Protein 3GVF (pdb70)

Secondary structure (DSSP, 8-state):
-GGGS-S-SBTTTBEEEEEEE-TT--SEEEEEETTTTEEEEEEE-TT----SSEEEE-TT---TTSSPPEEEE--SSPPPTT-EEEEEEEEEEEEEETTEEEEEEEEEE-TTT-GGGTT--SGGGS-HHHHHHHHHHHHHTTTTSTT--EEEEEEE-HHHHHHHHHHHHHHHT-

Solvent-accessible surface area: 8552 Å² total; per-residue (Å²): 95,22,60,113,24,80,7,17,143,76,63,31,84,20,0,11,0,0,0,13,3,26,14,102,32,125,33,21,18,74,65,24,44,137,94,113,19,116,54,60,78,65,46,148,9,41,42,37,47,106,3,18,6,1,8,0,20,0,4,57,3,66,21,82,36,51,77,48,3,19,0,0,0,18,28,71,160,78,45,144,44,27,38,74,11,79,1,48,6,0,0,7,0,85,4,37,11,76,62,31,120,11,16,12,0,0,0,0,2,56,58,85,87,8,85,146,9,25,130,34,126,31,12,121,66,3,63,69,140,22,34,94,91,0,83,100,4,2,68,78,11,17,69,132,31,108,68,59,134,24,45,25,124,24,81,62,25,54,124,24,0,44,133,41,0,72,57,0,25,59,68,79,157,126

Organism: Burkholderia pseudomallei (strain 1710b) (NCBI:txid320372)

Radius of gyration: 14.89 Å; Cα contacts (8 Å, |Δi|>4): 418; chains: 1; bounding box: 40×33×39 Å

CATH classification: 3.90.80.10

InterPro domains:
  IPR008162 Inorganic pyrophosphatase [MF_00209] (14-174)
  IPR008162 Inorganic pyrophosphatase [PF00719] (18-173)
  IPR008162 Inorganic pyrophosphatase [PTHR10286] (3-171)
  IPR008162 Inorganic pyrophosphatase [cd00412] (14-166)
  IPR036649 Inorganic pyrophosphatase superfamily [G3DSA:3.90.80.10] (1-175)
  IPR036649 Inorganic pyrophosphatase superfamily [SSF50324] (3-175)

Sequence (174 aa):
SFSNVPAGKDLPQDFNVIIEIPAQSEPVKYEADKALGLLVVDRFIGTGMRYPVNYGFIPQTLSGDGDPVDVLVITPFPLLAGSVVRARALGMLKMTDESGVDAKLVAVPHDKVCPMTANLKSIDDVPAYLKDQIKHFFEQYKALEKGKWVKVEGWDGIDAAHKEITDGVANFKK

B-factor: mean 19.53, std 9.0, range [5.12, 78.72]

Foldseek 3Di:
DLQPDAQAPDPDFKGKWQWAFWAPPFQWGWAQDPVVRDIDGPGRQPVRDTQRFTKTFRHLFAFPLGDGAIEGEHDPGIDDHGDMFTKGFQWWWWKAKLSGTHIYTYIYGDCVVHVPCVPRRHPVPPDPVSVVVNVVCQQPRCVPPPPMGMDTDGIGIRVVSRVRRVNGNVVSVD

Nearest PDB structures (foldseek):
  3ej2-assembly1_A  TM=9.991E-01  e=5.620E-35  Burkholderia pseudomallei 1710b
  3eiz-assembly1_A  TM=9.969E-01  e=4.175E-34  Burkholderia pseudomallei 1710b
  2au6-assembly1_A  TM=9.812E-01  e=1.191E-27  Escherichia coli
  1mjw-assembly1_A  TM=9.856E-01  e=3.651E-27  Escherichia coli
  6ki8-assembly1_A  TM=9.748E-01  e=1.595E-26  Acinetobacter baumannii

Structure (mmCIF, N/CA/C/O backbone):
data_3GVF
#
_entry.id   3GVF
#
_cell.length_a   100.212
_cell.length_b   100.212
_cell.length_c   110.667
_cell.angle_alpha   90.00
_cell.angle_beta   90.00
_cell.angle_gamma   120.00
#
_symmetry.space_group_name_H-M   'P 63 2 2'
#
loop_
_entity.id
_entity.type
_entity.pdbx_description
1 polymer 'Inorganic pyrophosphatase'
2 non-polymer 'PHOSPHATE ION'
3 non-polymer 'POTASSIUM ION'
4 non-polymer 'SODIUM ION'
5 non-polymer 'TRIETHYLENE GLYCOL'
6 non-polymer DI(HYDROXYETHYL)ETHER
7 water water
#
loop_
_atom_site.group_PDB
_atom_site.id
_atom_site.type_symbol
_atom_site.label_atom_id
_atom_site.label_alt_id
_atom_site.label_comp_id
_atom_site.label_asym_id
_atom_site.label_entity_id
_atom_site.label_seq_id
_atom_site.pdbx_PDB_ins_code
_atom_site.Cartn_x
_atom_site.Cartn_y
_atom_site.Cartn_z
_atom_site.occupancy
_atom_site.B_iso_or_equiv
_atom_site.auth_seq_id
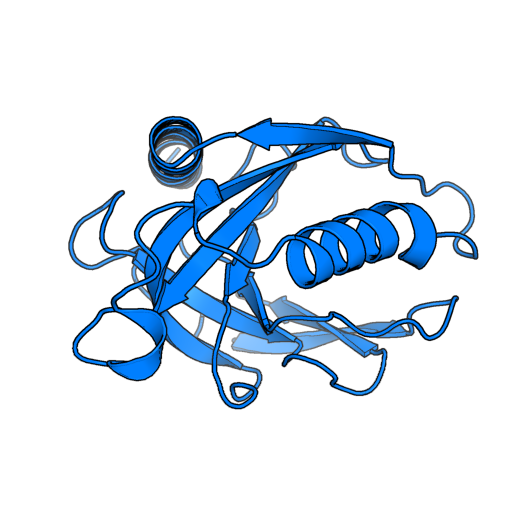_atom_site.auth_comp_id
_atom_site.auth_asym_id
_atom_site.auth_atom_id
_atom_site.pdbx_PDB_model_num
ATOM 1 N N . SER A 1 23 ? -48.408 -25.307 -1.497 1.00 26.85 2 SER A N 1
ATOM 2 C CA . SER A 1 23 ? -48.839 -24.693 -0.205 1.00 26.58 2 SER A CA 1
ATOM 3 C C . SER A 1 23 ? -48.188 -23.324 0.002 1.00 26.02 2 SER A C 1
ATOM 4 O O . SER A 1 23 ? -48.772 -22.297 -0.353 1.00 26.51 2 SER A O 1
ATOM 7 N N . PHE A 1 24 ? -46.974 -23.319 0.552 1.00 25.18 3 PHE A N 1
ATOM 8 C CA . PHE A 1 24 ? -46.294 -22.082 0.946 1.00 24.48 3 PHE A CA 1
ATOM 9 C C . PHE A 1 24 ? -45.867 -21.233 -0.251 1.00 23.96 3 PHE A C 1
ATOM 10 O O . PHE A 1 24 ? -45.837 -20.006 -0.158 1.00 24.27 3 PHE A O 1
ATOM 18 N N . SER A 1 25 ? -45.549 -21.882 -1.371 1.00 23.89 4 SER A N 1
ATOM 19 C CA . SER A 1 25 ? -45.010 -21.178 -2.543 1.00 23.13 4 SER A CA 1
ATOM 20 C C . SER A 1 25 ? -45.991 -20.187 -3.182 1.00 22.54 4 SER A C 1
ATOM 21 O O . SER A 1 25 ? -45.563 -19.212 -3.808 1.00 23.08 4 SER A O 1
ATOM 24 N N . ASN A 1 26 ? -47.292 -20.432 -3.032 1.00 21.09 5 ASN A N 1
ATOM 25 C CA . ASN A 1 26 ? -48.307 -19.581 -3.665 1.00 19.95 5 ASN A CA 1
ATOM 26 C C . ASN A 1 26 ? -49.006 -18.599 -2.721 1.00 18.34 5 ASN A C 1
ATOM 27 O O . ASN A 1 26 ? -49.945 -17.919 -3.127 1.00 17.92 5 ASN A O 1
ATOM 32 N N . VAL A 1 27 ? -48.561 -18.516 -1.469 1.00 16.32 6 VAL A N 1
ATOM 33 C CA . VAL A 1 27 ? -49.127 -17.532 -0.556 1.00 15.11 6 VAL A CA 1
ATOM 34 C C . VAL A 1 27 ? -48.615 -16.153 -0.966 1.00 14.52 6 VAL A C 1
ATOM 35 O O . VAL A 1 27 ? -47.406 -15.959 -1.067 1.00 13.51 6 VAL A O 1
ATOM 39 N N . PRO A 1 28 ? -49.526 -15.197 -1.229 1.00 14.14 7 PRO A N 1
ATOM 40 C CA . PRO A 1 28 ? -49.057 -13.853 -1.571 1.00 14.10 7 PRO A CA 1
ATOM 41 C C . PRO A 1 28 ? -48.290 -13.210 -0.428 1.00 13.66 7 PRO A C 1
ATOM 42 O O . PRO A 1 28 ? -48.584 -13.482 0.741 1.00 13.38 7 PRO A O 1
ATOM 46 N N . ALA A 1 29 ? -47.326 -12.356 -0.762 1.00 13.74 8 ALA A N 1
ATOM 47 C CA . ALA A 1 29 ? -46.609 -11.577 0.256 1.00 13.77 8 ALA A CA 1
ATOM 48 C C . ALA A 1 29 ? -47.562 -10.693 1.061 1.00 13.88 8 ALA A C 1
ATOM 49 O O . ALA A 1 29 ? -47.329 -10.450 2.247 1.00 14.24 8 ALA A O 1
ATOM 51 N N . GLY A 1 30 ? -48.623 -10.203 0.422 1.00 14.57 9 GLY A N 1
ATOM 52 C CA . GLY A 1 30 ? -49.592 -9.372 1.131 1.00 14.53 9 GLY A CA 1
ATOM 53 C C . GLY A 1 30 ? -50.730 -8.849 0.289 1.00 14.73 9 GLY A C 1
ATOM 54 O O . GLY A 1 30 ? -50.642 -8.802 -0.946 1.00 15.20 9 GLY A O 1
ATOM 55 N N . LYS A 1 31 ? -51.788 -8.422 0.972 1.00 14.91 10 LYS A N 1
ATOM 56 C CA . LYS A 1 31 ? -52.948 -7.805 0.331 1.00 15.33 10 LYS A CA 1
ATOM 57 C C . LYS A 1 31 ? -52.695 -6.353 -0.085 1.00 14.97 10 LYS A C 1
ATOM 58 O O . LYS A 1 31 ? -53.265 -5.883 -1.071 1.00 14.94 10 LYS A O 1
ATOM 64 N N . ASP A 1 32 ? -51.857 -5.646 0.670 1.00 14.55 11 ASP A N 1
ATOM 65 C CA . ASP A 1 32 ? -51.506 -4.265 0.352 1.00 14.68 11 ASP A CA 1
ATOM 66 C C . ASP A 1 32 ? -50.123 -3.940 0.928 1.00 14.21 11 ASP A C 1
ATOM 67 O O . ASP A 1 32 ? -49.994 -3.405 2.030 1.00 14.25 11 ASP A O 1
ATOM 72 N N . LEU A 1 33 ? -49.089 -4.266 0.158 1.00 14.09 12 LEU A N 1
ATOM 73 C CA . LEU A 1 33 ? -47.702 -4.157 0.606 1.00 14.07 12 LEU A CA 1
ATOM 74 C C . LEU A 1 33 ? -47.220 -2.706 0.597 1.00 14.34 12 LEU A C 1
ATOM 75 O O . LEU A 1 33 ? -47.683 -1.909 -0.218 1.00 13.63 12 LEU A O 1
ATOM 80 N N . PRO A 1 34 ? -46.276 -2.349 1.487 1.00 14.58 13 PRO A N 1
ATOM 81 C CA . PRO A 1 34 ? -45.664 -3.183 2.501 1.00 15.02 13 PRO A CA 1
ATOM 82 C C . PRO A 1 34 ? -46.420 -3.195 3.831 1.00 15.26 13 PRO A C 1
ATOM 83 O O . PRO A 1 34 ? -46.032 -3.929 4.732 1.00 16.36 13 PRO A O 1
ATOM 87 N N . GLN A 1 35 ? -47.483 -2.405 3.972 1.00 15.51 14 GLN A N 1
ATOM 88 C CA . GLN A 1 35 ? -48.089 -2.243 5.295 1.00 15.68 14 GLN A CA 1
ATOM 89 C C . GLN A 1 35 ? -49.052 -3.354 5.722 1.00 15.39 14 GLN A C 1
ATOM 90 O O . GLN A 1 35 ? -49.250 -3.561 6.918 1.00 15.14 14 GLN A O 1
ATOM 96 N N . ASP A 1 36 ? -49.634 -4.056 4.753 1.00 14.70 15 ASP A N 1
ATOM 97 C CA . ASP A 1 36 ? -50.611 -5.142 4.997 1.00 14.56 15 ASP A CA 1
ATOM 98 C C . ASP A 1 36 ? -50.019 -6.398 4.349 1.00 14.54 15 ASP A C 1
ATOM 99 O O . ASP A 1 36 ? -50.065 -6.559 3.126 1.00 14.92 15 ASP A O 1
ATOM 104 N N . PHE A 1 37 ? -49.407 -7.250 5.16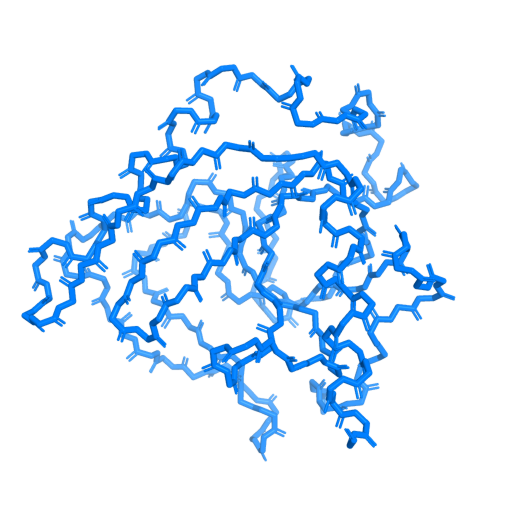4 1.00 14.01 16 PHE A N 1
ATOM 105 C CA . PHE A 1 37 ? -48.654 -8.388 4.654 1.00 13.89 16 PHE A CA 1
ATOM 106 C C . PHE A 1 37 ? -49.054 -9.680 5.344 1.00 13.59 16 PHE A C 1
ATOM 107 O O . PHE A 1 37 ? -49.729 -9.665 6.379 1.00 13.66 16 PHE A O 1
ATOM 115 N N . ASN A 1 38 ? -48.645 -10.799 4.755 1.00 12.50 17 ASN A N 1
ATOM 116 C CA . ASN A 1 38 ? -48.926 -12.120 5.315 1.00 12.75 17 ASN A CA 1
ATOM 117 C C . ASN A 1 38 ? -47.671 -12.709 5.935 1.00 12.41 17 ASN A C 1
ATOM 118 O O . ASN A 1 38 ? -46.570 -12.527 5.411 1.00 12.66 17 ASN A O 1
ATOM 123 N N . VAL A 1 39 ? -47.848 -13.431 7.036 1.00 12.48 18 VAL A N 1
ATOM 124 C CA . VAL A 1 39 ? -46.754 -14.153 7.672 1.00 12.47 18 VAL A CA 1
ATOM 125 C C . VAL A 1 39 ? -47.124 -15.626 7.816 1.00 12.95 18 VAL A C 1
ATOM 126 O O . VAL A 1 39 ? -48.199 -15.969 8.331 1.00 13.26 18 VAL A O 1
ATOM 130 N N . ILE A 1 40 ? -46.245 -16.496 7.332 1.00 12.57 19 ILE A N 1
ATOM 131 C CA . ILE A 1 40 ? -46.377 -17.925 7.555 1.00 12.81 19 ILE A CA 1
ATOM 132 C C . ILE A 1 40 ? -45.602 -18.245 8.831 1.00 12.99 19 ILE A C 1
ATOM 133 O O . ILE A 1 40 ? -44.412 -17.952 8.935 1.00 13.13 19 ILE A O 1
ATOM 138 N N . ILE A 1 41 ? -46.298 -18.806 9.810 1.00 12.76 20 ILE A N 1
ATOM 139 C CA . ILE A 1 41 ? -45.714 -19.105 11.114 1.00 12.77 20 ILE A CA 1
ATOM 140 C C . ILE A 1 41 ? -44.920 -20.410 11.044 1.00 12.95 20 ILE A C 1
ATOM 141 O O . ILE A 1 41 ? -45.419 -21.427 10.554 1.00 13.56 20 ILE A O 1
ATOM 146 N N . GLU A 1 42 ? -43.675 -20.366 11.507 1.00 13.00 21 GLU A N 1
ATOM 147 C CA . GLU A 1 42 ? -42.825 -21.558 11.581 1.00 13.50 21 GLU A CA 1
ATOM 148 C C . GLU A 1 42 ? -42.687 -22.097 13.007 1.00 13.66 21 GLU A C 1
ATOM 149 O O . GLU A 1 42 ? -42.633 -23.314 13.216 1.00 13.46 21 GLU A O 1
ATOM 155 N N . ILE A 1 43 ? -42.598 -21.182 13.971 1.00 13.86 22 ILE A N 1
ATOM 156 C CA . ILE A 1 43 ? -42.325 -21.514 15.369 1.00 14.15 22 ILE A CA 1
ATOM 157 C C . ILE A 1 43 ? -43.283 -20.743 16.276 1.00 14.52 22 ILE A C 1
ATOM 158 O O . ILE A 1 43 ? -43.160 -19.523 16.393 1.00 15.08 22 ILE A O 1
ATOM 163 N N . PRO A 1 44 ? -44.242 -21.441 16.912 1.00 13.96 23 PRO A N 1
ATOM 164 C CA . PRO A 1 44 ? -45.152 -20.759 17.851 1.00 14.30 23 PRO A CA 1
ATOM 165 C C . PRO A 1 44 ? -44.430 -20.215 19.084 1.00 14.18 23 PRO A C 1
ATOM 166 O O . PRO A 1 44 ? -43.442 -20.809 19.546 1.00 13.92 23 PRO A O 1
ATOM 170 N N . ALA A 1 45 ? -44.929 -19.099 19.615 1.00 13.67 24 ALA A N 1
ATOM 171 C CA . ALA A 1 45 ? -44.453 -18.569 20.888 1.00 12.73 24 ALA A CA 1
ATOM 172 C C . ALA A 1 45 ? -44.423 -19.654 21.949 1.00 12.55 24 ALA A C 1
ATOM 173 O O . ALA A 1 45 ? -45.383 -20.408 22.090 1.00 12.23 24 ALA A O 1
ATOM 175 N N . GLN A 1 46 ? -43.312 -19.720 22.677 1.00 12.55 25 GLN A N 1
ATOM 176 C CA . GLN A 1 46 ? -43.145 -20.611 23.831 1.00 13.02 25 GLN A CA 1
ATOM 177 C C . GLN A 1 46 ? -43.193 -22.104 23.487 1.00 13.20 25 GLN A C 1
ATOM 178 O O . GLN A 1 46 ? -43.329 -22.945 24.385 1.00 13.23 25 GLN A O 1
ATOM 184 N N . SER A 1 47 ? -43.068 -22.445 22.203 1.00 13.48 26 SER A N 1
ATOM 185 C CA . SER A 1 47 ? -43.067 -23.833 21.801 1.00 13.99 26 SER A CA 1
ATOM 186 C C . SER A 1 47 ? -41.779 -24.485 22.293 1.00 14.40 26 SER A C 1
ATOM 187 O O . SER A 1 47 ? -40.809 -23.803 22.619 1.00 14.72 26 SER A O 1
ATOM 190 N N . GLU A 1 48 ? -41.777 -25.806 22.348 1.00 15.40 27 GLU A N 1
ATOM 191 C CA . GLU A 1 48 ? -40.569 -26.543 22.737 1.00 16.07 27 GLU A CA 1
ATOM 192 C C . GLU A 1 48 ? -39.435 -26.160 21.754 1.00 15.87 27 GLU A C 1
ATOM 193 O O . GLU A 1 48 ? -39.709 -25.773 20.617 1.00 16.44 27 GLU A O 1
ATOM 199 N N . PRO A 1 49 ? -38.176 -26.171 22.222 1.00 14.92 28 PRO A N 1
ATOM 200 C CA . PRO A 1 49 ? -37.077 -25.484 21.517 1.00 14.56 28 PRO A CA 1
ATOM 201 C C . PRO A 1 49 ? -36.564 -26.230 20.287 1.00 14.24 28 PRO A C 1
ATOM 202 O O . PRO A 1 49 ? -35.431 -26.709 20.259 1.00 14.38 28 PRO A O 1
ATOM 206 N N . VAL A 1 50 ? -37.429 -26.304 19.286 1.00 14.19 29 VAL A N 1
ATOM 207 C CA . VAL A 1 50 ? -37.145 -26.976 18.023 1.00 14.21 29 VAL A CA 1
ATOM 208 C C . VAL A 1 50 ? -37.421 -25.968 16.918 1.00 14.23 29 VAL A C 1
ATOM 209 O O . VAL A 1 50 ? -38.518 -25.392 16.838 1.00 14.48 29 VAL A O 1
ATOM 213 N N . LYS A 1 51 ? -36.417 -25.733 16.081 1.00 14.31 30 LYS A N 1
ATOM 214 C CA . LYS A 1 51 ? -36.496 -24.748 15.020 1.00 15.34 30 LYS A CA 1
ATOM 215 C C . LYS A 1 51 ? -37.017 -25.446 13.759 1.00 15.13 30 LYS A C 1
ATOM 216 O O . LYS A 1 51 ? -36.375 -26.369 13.261 1.00 16.60 30 LYS A O 1
ATOM 222 N N . TYR A 1 52 ? -38.197 -25.053 13.288 1.00 15.08 31 TYR A N 1
ATOM 223 C CA . TYR A 1 52 ? -38.750 -25.547 12.021 1.00 15.16 31 TYR A CA 1
ATOM 224 C C . TYR A 1 52 ? -38.572 -24.470 10.961 1.00 15.81 31 TYR A C 1
ATOM 225 O O . TYR A 1 52 ? -38.582 -23.270 11.269 1.00 14.99 31 TYR A O 1
ATOM 234 N N . GLU A 1 53 ? -38.431 -24.909 9.715 1.00 16.62 32 GLU A N 1
ATOM 235 C CA . GLU A 1 53 ? -38.370 -24.013 8.569 1.00 18.07 32 GLU A CA 1
ATOM 236 C C . GLU A 1 53 ? -39.301 -24.525 7.483 1.00 18.69 32 GLU A C 1
ATOM 237 O O . GLU A 1 53 ? -39.339 -25.721 7.207 1.00 19.36 32 GLU A O 1
ATOM 243 N N . ALA A 1 54 ? -40.067 -23.625 6.874 1.00 19.54 33 ALA A N 1
ATOM 244 C CA . ALA A 1 54 ? -40.945 -24.006 5.778 1.00 20.65 33 ALA A CA 1
ATOM 245 C C . ALA A 1 54 ? -40.091 -24.281 4.543 1.00 21.75 33 ALA A C 1
ATOM 246 O O . ALA A 1 54 ? -39.185 -23.507 4.212 1.00 22.65 33 ALA A O 1
ATOM 248 N N . ASP A 1 55 ? -40.359 -25.396 3.879 1.00 21.89 34 ASP A N 1
ATOM 249 C CA . ASP A 1 55 ? -39.690 -25.708 2.627 1.00 22.53 34 ASP A CA 1
ATOM 250 C C . ASP A 1 55 ? -40.706 -25.525 1.510 1.00 22.39 34 ASP A C 1
ATOM 251 O O . ASP A 1 55 ? -41.671 -26.276 1.411 1.00 21.99 34 ASP A O 1
ATOM 256 N N . LYS A 1 56 ? -40.498 -24.508 0.680 1.00 23.09 35 LYS A N 1
ATOM 257 C CA . LYS A 1 56 ? -41.415 -24.239 -0.433 1.00 23.60 35 LYS A CA 1
ATOM 258 C C . LYS A 1 56 ? -41.348 -25.301 -1.541 1.00 23.58 35 LYS A C 1
ATOM 259 O O . LYS A 1 56 ? -42.318 -25.489 -2.279 1.00 23.83 35 LYS A O 1
ATOM 265 N N . ALA A 1 57 ? -40.214 -25.989 -1.665 1.00 23.59 36 ALA A N 1
ATOM 266 C CA . ALA A 1 57 ? -40.105 -27.092 -2.625 1.00 23.61 36 ALA A CA 1
ATOM 267 C C . ALA A 1 57 ? -40.927 -28.312 -2.186 1.00 23.57 36 ALA A C 1
ATOM 268 O O . ALA A 1 57 ? -41.426 -29.055 -3.026 1.00 23.60 36 ALA A O 1
ATOM 270 N N . LEU A 1 58 ? -41.070 -28.507 -0.876 1.00 23.35 37 LEU A N 1
ATOM 271 C CA . LEU A 1 58 ? -41.800 -29.659 -0.333 1.00 23.34 37 LEU A CA 1
ATOM 272 C C . LEU A 1 58 ? -43.236 -29.337 0.092 1.00 23.02 37 LEU A C 1
ATOM 273 O O . LEU A 1 58 ? -44.082 -30.232 0.146 1.00 23.11 37 LEU A O 1
ATOM 278 N N . GLY A 1 59 ? -43.506 -28.073 0.415 1.00 22.45 38 GLY A N 1
ATOM 279 C CA . GLY A 1 59 ? -44.810 -27.665 0.938 1.00 21.95 38 GLY A CA 1
ATOM 280 C C . GLY A 1 59 ? -45.033 -28.069 2.390 1.00 21.43 38 GLY A C 1
ATOM 281 O O . GLY A 1 59 ? -46.172 -28.096 2.866 1.00 22.36 38 GLY A O 1
ATOM 282 N N . LEU A 1 60 ? -43.946 -28.359 3.103 1.00 20.09 39 LEU A N 1
ATOM 283 C CA . LEU A 1 60 ? -44.021 -28.858 4.475 1.00 18.70 39 LEU A CA 1
ATOM 284 C C . LEU A 1 60 ? -43.018 -28.150 5.378 1.00 17.73 39 LEU A C 1
ATOM 285 O O . LEU A 1 60 ? -42.042 -27.570 4.909 1.00 16.30 39 LEU A O 1
ATOM 290 N N . LEU A 1 61 ? -43.268 -28.208 6.684 1.00 16.61 40 LEU A N 1
ATOM 291 C CA . LEU A 1 61 ? -42.279 -27.772 7.663 1.00 16.84 40 LEU A CA 1
ATOM 292 C C . LEU A 1 61 ? -41.201 -28.840 7.825 1.00 16.42 40 LEU A C 1
ATOM 293 O O . LEU A 1 61 ? -41.506 -30.035 7.886 1.00 16.32 40 LEU A O 1
ATOM 298 N N . VAL A 1 62 ? -39.947 -28.397 7.888 1.00 16.41 41 VAL A N 1
ATOM 299 C CA . VAL A 1 62 ? -38.802 -29.275 8.049 1.00 16.56 41 VAL A CA 1
ATOM 300 C C . VAL A 1 62 ? -38.124 -28.943 9.378 1.00 16.71 41 VAL A C 1
ATOM 301 O O . VAL A 1 62 ? -38.007 -27.776 9.758 1.00 16.60 41 VAL A O 1
ATOM 305 N N . VAL A 1 63 ? -37.692 -29.971 10.099 1.00 17.22 42 VAL A N 1
ATOM 306 C CA . VAL A 1 63 ? -36.957 -29.759 11.338 1.00 17.75 42 VAL A CA 1
ATOM 307 C C . VAL A 1 63 ? -35.572 -29.244 10.959 1.00 18.01 42 VAL A C 1
ATOM 308 O O . VAL A 1 63 ? -34.805 -29.953 10.321 1.00 19.17 42 VAL A O 1
ATOM 312 N N . ASP A 1 64 ? -35.265 -28.000 11.301 1.00 17.67 43 ASP A N 1
ATOM 313 C CA . ASP A 1 64 ? -33.966 -27.437 10.953 1.00 17.79 43 ASP A CA 1
ATOM 314 C C . ASP A 1 64 ? -32.936 -27.816 12.003 1.00 17.37 43 ASP A C 1
ATOM 315 O O . ASP A 1 64 ? -31.884 -28.353 11.676 1.00 16.71 43 ASP A O 1
ATOM 320 N N . ARG A 1 65 ? -33.234 -27.509 13.260 1.00 16.97 44 ARG A N 1
ATOM 321 C CA . ARG A 1 65 ? -32.385 -27.950 14.358 1.00 17.09 44 ARG A CA 1
ATOM 322 C C . ARG A 1 65 ? -33.055 -27.840 15.711 1.00 16.69 44 ARG A C 1
ATOM 323 O O . ARG A 1 65 ? -33.965 -27.028 15.917 1.00 17.50 44 ARG A O 1
ATOM 331 N N . PHE A 1 66 ? -32.565 -28.654 16.635 1.00 15.83 45 PHE A N 1
ATOM 332 C CA . PHE A 1 66 ? -32.889 -28.523 18.045 1.00 15.98 45 PHE A CA 1
ATOM 333 C C . PHE A 1 66 ? -31.996 -27.435 18.602 1.00 16.19 45 PHE A C 1
ATOM 334 O O . PHE A 1 66 ? -30.782 -27.498 18.461 1.00 16.63 45 PHE A O 1
ATOM 342 N N . ILE A 1 67 ? -32.603 -26.418 19.206 1.00 16.33 46 ILE A N 1
ATOM 343 C CA . ILE A 1 67 ? -31.843 -25.286 19.729 1.00 16.68 46 ILE A CA 1
ATOM 344 C C . ILE A 1 67 ? -30.912 -25.758 20.852 1.00 16.70 46 ILE A C 1
ATOM 345 O O . ILE A 1 67 ? -31.362 -26.315 21.857 1.00 16.52 46 ILE A O 1
ATOM 350 N N . GLY A 1 68 ? -29.607 -25.534 20.673 1.00 16.84 47 GLY A N 1
ATOM 351 C CA . GLY A 1 68 ? -28.602 -26.062 21.594 1.00 16.79 47 GLY A CA 1
ATOM 352 C C . GLY A 1 68 ? -28.758 -25.635 23.044 1.00 16.69 47 GLY A C 1
ATOM 353 O O . GLY A 1 68 ? -28.564 -26.437 23.965 1.00 17.57 47 GLY A O 1
ATOM 354 N N . THR A 1 69 ? -29.132 -24.373 23.238 1.00 15.58 48 THR A N 1
ATOM 355 C CA . THR A 1 69 ? -29.364 -23.808 24.564 1.00 15.16 48 THR A CA 1
ATOM 356 C C . THR A 1 69 ? -30.706 -24.212 25.189 1.00 15.45 48 THR A C 1
ATOM 357 O O . THR A 1 69 ? -30.924 -23.963 26.368 1.00 16.21 48 THR A O 1
ATOM 361 N N . GLY A 1 70 ? -31.610 -24.785 24.399 1.00 15.33 49 GLY A N 1
ATOM 362 C CA . GLY A 1 70 ? -32.960 -25.097 24.878 1.00 15.36 49 GLY A CA 1
ATOM 363 C C . GLY A 1 70 ? -33.854 -23.886 25.087 1.00 15.42 49 GLY A C 1
ATOM 364 O O . GLY A 1 70 ? -34.917 -24.015 25.670 1.00 16.11 49 GLY A O 1
ATOM 365 N N . MET A 1 71 ? -33.438 -22.715 24.600 1.00 15.06 50 MET A N 1
ATOM 366 C CA . MET A 1 71 ? -34.221 -21.488 24.760 1.00 15.23 50 MET A CA 1
ATOM 367 C C . MET A 1 71 ? -35.379 -21.462 23.771 1.00 15.26 50 MET A C 1
ATOM 368 O O . MET A 1 71 ? -35.247 -21.950 22.645 1.00 15.65 50 MET A O 1
ATOM 373 N N . ARG A 1 72 ? -36.500 -20.872 24.188 1.00 14.80 51 ARG A N 1
ATOM 374 C CA . ARG A 1 72 ? -37.715 -20.836 23.369 1.00 14.54 51 ARG A CA 1
ATOM 375 C C . ARG A 1 72 ? -37.948 -19.437 22.817 1.00 14.28 51 ARG A C 1
ATOM 376 O O . ARG A 1 72 ? -37.641 -18.437 23.473 1.00 14.08 51 ARG A O 1
ATOM 384 N N . TYR A 1 73 ? -38.515 -19.371 21.616 1.00 14.78 52 TYR A N 1
ATOM 385 C CA . TYR A 1 73 ? -38.913 -18.095 21.029 1.00 15.10 52 TYR A CA 1
ATOM 386 C C . TYR A 1 73 ? -39.972 -17.446 21.932 1.00 15.55 52 TYR A C 1
ATOM 387 O O . TYR A 1 73 ? -40.968 -18.091 22.285 1.00 15.12 52 TYR A O 1
ATOM 396 N N . PRO A 1 74 ? -39.751 -16.185 22.348 1.00 15.65 53 PRO A N 1
ATOM 397 C CA . PRO A 1 74 ? -40.725 -15.594 23.266 1.00 16.18 53 PRO A CA 1
ATOM 398 C C . PRO A 1 74 ? -41.999 -15.127 22.581 1.00 16.63 53 PRO A C 1
ATOM 399 O O . PRO A 1 74 ? -42.998 -14.877 23.258 1.00 18.40 53 PRO A O 1
ATOM 403 N N . VAL A 1 75 ? -41.954 -14.997 21.258 1.00 16.09 54 VAL A N 1
ATOM 404 C CA . VAL A 1 75 ? -43.128 -14.641 20.466 1.00 16.04 54 VAL A CA 1
ATOM 405 C C . VAL A 1 75 ? -43.142 -15.532 19.221 1.00 15.28 54 VAL A C 1
ATOM 406 O O . VAL A 1 75 ? -42.164 -16.230 18.958 1.00 15.40 54 VAL A O 1
ATOM 410 N N . ASN A 1 76 ? -44.240 -15.543 18.475 1.00 13.66 55 ASN A N 1
ATOM 411 C CA . ASN A 1 76 ? -44.322 -16.390 17.277 1.00 13.86 55 ASN A CA 1
ATOM 412 C C . ASN A 1 76 ? -43.314 -15.922 16.233 1.00 13.70 55 ASN A C 1
ATOM 413 O O . ASN A 1 76 ? -43.058 -14.725 16.107 1.00 14.00 55 ASN A O 1
ATOM 418 N N . TYR A 1 77 ? -42.767 -16.862 15.470 1.00 13.15 56 TYR A N 1
ATOM 419 C CA . TYR A 1 77 ? -41.755 -16.535 14.471 1.00 13.29 56 TYR A CA 1
ATOM 420 C C . TYR A 1 77 ? -42.075 -17.167 13.123 1.00 12.85 56 TYR A C 1
ATOM 421 O O . TYR A 1 77 ? -42.492 -18.327 13.058 1.00 12.78 56 TYR A O 1
ATOM 430 N N . GLY A 1 78 ? -41.884 -16.403 12.054 1.00 12.29 57 GLY A N 1
ATOM 431 C CA . GLY A 1 78 ? -42.127 -16.899 10.714 1.00 12.84 57 GLY A CA 1
ATOM 432 C C . GLY A 1 78 ? -41.523 -15.994 9.668 1.00 12.95 57 GLY A C 1
ATOM 433 O O . GLY A 1 78 ? -40.542 -15.307 9.928 1.00 13.11 57 GLY A O 1
ATOM 434 N N . PHE A 1 79 ? -42.133 -15.967 8.494 1.00 13.52 58 PHE A N 1
ATOM 435 C CA . PHE A 1 79 ? -41.597 -15.190 7.391 1.00 13.53 58 PHE A CA 1
ATOM 436 C C . PHE A 1 79 ? -42.688 -14.719 6.444 1.00 14.05 58 PHE A C 1
ATOM 437 O O . PHE A 1 79 ? -43.792 -15.265 6.419 1.00 13.78 58 PHE A O 1
ATOM 445 N N . ILE A 1 80 ? -42.341 -13.730 5.629 1.00 13.88 59 ILE A N 1
ATOM 446 C CA . ILE A 1 80 ? -43.228 -13.233 4.581 1.00 14.04 59 ILE A CA 1
ATOM 447 C C . ILE A 1 80 ? -42.894 -13.987 3.292 1.00 14.36 59 ILE A C 1
ATOM 448 O O . ILE A 1 80 ? -41.756 -13.906 2.794 1.00 14.96 59 ILE A O 1
ATOM 453 N N . PRO A 1 81 ? -43.864 -14.740 2.756 1.00 14.22 60 PRO A N 1
ATOM 454 C CA . PRO A 1 81 ? -43.613 -15.460 1.511 1.00 14.00 60 PRO A CA 1
ATOM 455 C C . PRO A 1 81 ? -43.414 -14.501 0.340 1.00 14.57 60 PRO A C 1
ATOM 456 O O . PRO A 1 81 ? -43.835 -13.349 0.407 1.00 14.04 60 PRO A O 1
ATOM 460 N N . GLN A 1 82 ? -42.775 -14.980 -0.720 1.00 14.87 61 GLN A N 1
ATOM 461 C CA . GLN A 1 82 ? -42.511 -14.156 -1.916 1.00 15.71 61 GLN A CA 1
ATOM 462 C C . GLN A 1 82 ? -41.620 -12.955 -1.590 1.00 15.82 61 GLN A C 1
ATOM 463 O O . GLN A 1 82 ? -41.762 -11.891 -2.205 1.00 15.87 61 GLN A O 1
ATOM 469 N N . THR A 1 83 ? -40.721 -13.125 -0.624 1.00 15.79 62 THR A N 1
ATOM 470 C CA . THR A 1 83 ? -39.700 -12.122 -0.335 1.00 16.41 62 THR A CA 1
ATOM 471 C C . THR A 1 83 ? -38.325 -12.781 -0.315 1.00 16.61 62 THR A C 1
ATOM 472 O O . THR A 1 83 ? -38.196 -13.994 -0.109 1.00 16.57 62 THR A O 1
ATOM 476 N N . LEU A 1 84 ? -37.306 -11.967 -0.560 1.00 17.26 63 LEU A N 1
ATOM 477 C CA . LEU A 1 84 ? -35.923 -12.399 -0.513 1.00 17.51 63 LEU A CA 1
ATOM 478 C C . LEU A 1 84 ? -35.107 -11.280 0.123 1.00 17.97 63 LEU A C 1
ATOM 479 O O . LEU A 1 84 ? -34.925 -10.220 -0.474 1.00 17.70 63 LEU A O 1
ATOM 484 N N . SER A 1 85 ? -34.617 -11.527 1.332 1.00 18.59 64 SER A N 1
ATOM 485 C CA . SER A 1 85 ? -33.821 -10.552 2.070 1.00 19.45 64 SER A CA 1
ATOM 486 C C . SER A 1 85 ? -32.353 -10.639 1.661 1.00 19.85 64 SER A C 1
ATOM 487 O O . SER A 1 85 ? -31.962 -11.498 0.867 1.00 19.97 64 SER A O 1
ATOM 490 N N . GLY A 1 86 ? -31.540 -9.748 2.223 1.00 20.48 65 GLY A N 1
ATOM 491 C CA . GLY A 1 86 ? -30.111 -9.691 1.921 1.00 20.63 65 GLY A CA 1
ATOM 492 C C . GLY A 1 86 ? -29.327 -10.940 2.294 1.00 20.85 65 GLY A C 1
ATOM 493 O O . GLY A 1 86 ? -28.254 -11.182 1.741 1.00 20.77 65 GLY A O 1
ATOM 494 N N . ASP A 1 87 ? -29.856 -11.729 3.228 1.00 21.03 66 ASP A N 1
ATOM 495 C CA . ASP A 1 87 ? -29.199 -12.964 3.671 1.00 21.32 66 ASP A CA 1
ATOM 496 C C . ASP A 1 87 ? -29.558 -14.207 2.839 1.00 21.20 66 ASP A C 1
ATOM 497 O O . ASP A 1 87 ? -29.110 -15.311 3.157 1.00 21.31 66 ASP A O 1
ATOM 502 N N . GLY A 1 88 ? -30.360 -14.033 1.788 1.00 20.91 67 GLY A N 1
ATOM 503 C CA . GLY A 1 88 ? -30.732 -15.141 0.905 1.00 20.74 67 GLY A CA 1
ATOM 504 C C . GLY A 1 88 ? -31.995 -15.893 1.300 1.00 20.69 67 GLY A C 1
ATOM 505 O O . GLY A 1 88 ? -32.414 -16.807 0.588 1.00 20.84 67 GLY A O 1
ATOM 506 N N . ASP A 1 89 ? -32.599 -15.512 2.426 1.00 20.29 68 ASP A N 1
ATOM 507 C CA . ASP A 1 89 ? -33.856 -16.103 2.896 1.00 20.13 68 ASP A CA 1
ATOM 508 C C . ASP A 1 89 ? -34.971 -15.054 2.846 1.00 19.26 68 ASP A C 1
ATOM 509 O O . ASP A 1 89 ? -34.694 -13.859 2.749 1.00 18.70 68 ASP A O 1
ATOM 514 N N . PRO A 1 90 ? -36.240 -15.496 2.926 1.00 18.53 69 PRO A N 1
ATOM 515 C CA . PRO A 1 90 ? -37.325 -14.534 3.049 1.00 17.92 69 PRO A CA 1
ATOM 516 C C . PRO A 1 90 ? -37.202 -13.659 4.291 1.00 16.98 69 PRO A C 1
ATOM 517 O O . PRO A 1 90 ? -36.504 -14.011 5.249 1.00 16.28 69 PRO A O 1
ATOM 521 N N . VAL A 1 91 ? -37.871 -12.515 4.255 1.00 15.92 70 VAL A N 1
ATOM 522 C CA . VAL A 1 91 ? -37.907 -11.595 5.385 1.00 15.55 70 VAL A CA 1
ATOM 523 C C . VAL A 1 91 ? -38.519 -12.288 6.615 1.00 15.82 70 VAL A C 1
ATOM 524 O O . VAL A 1 91 ? -39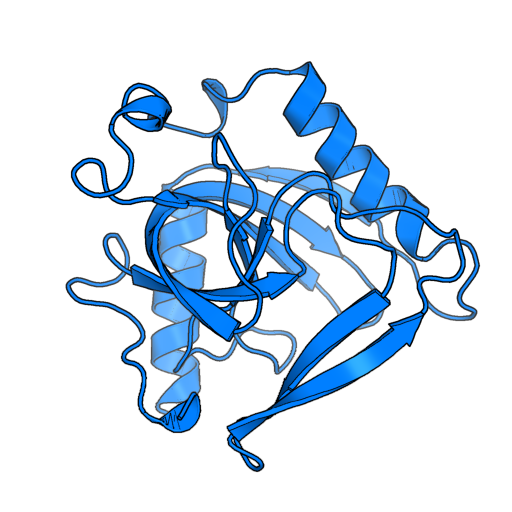.617 -12.845 6.536 1.00 15.22 70 VAL A O 1
ATOM 528 N N . ASP A 1 92 ? -37.791 -12.263 7.735 1.00 15.84 71 ASP A N 1
ATOM 529 C CA . ASP A 1 92 ? -38.230 -12.902 8.987 1.00 16.74 71 ASP A CA 1
ATOM 530 C C . ASP A 1 92 ? -39.069 -11.949 9.824 1.00 15.91 71 ASP A C 1
ATOM 531 O O . ASP A 1 92 ? -38.790 -10.745 9.887 1.00 15.85 71 ASP A O 1
ATOM 536 N N . VAL A 1 93 ? -40.050 -12.506 10.529 1.00 14.91 72 VAL A N 1
ATOM 537 C CA . VAL A 1 93 ? -40.983 -11.707 11.315 1.00 14.91 72 VAL A CA 1
ATOM 538 C C . VAL A 1 93 ? -41.320 -12.393 12.646 1.00 15.22 72 VAL A C 1
ATOM 539 O O . VAL A 1 93 ? -41.596 -13.587 12.686 1.00 15.90 72 VAL A O 1
ATOM 543 N N . LEU A 1 94 ? -41.274 -11.606 13.718 1.00 15.24 73 LEU A N 1
ATOM 544 C CA . LEU A 1 94 ? -41.806 -11.967 15.024 1.00 15.66 73 LEU A CA 1
ATOM 545 C C . LEU A 1 94 ? -43.225 -11.411 15.147 1.00 15.95 73 LEU A C 1
ATOM 546 O O . LEU A 1 94 ? -43.432 -10.218 14.960 1.00 16.94 73 LEU A O 1
ATOM 551 N N . VAL A 1 95 ? -44.205 -12.260 15.447 1.00 15.42 74 VAL A N 1
ATOM 552 C CA . VAL A 1 95 ? -45.594 -11.817 15.540 1.00 15.44 74 VAL A CA 1
ATOM 553 C C . VAL A 1 95 ? -46.083 -11.975 16.968 1.00 15.45 74 VAL A C 1
ATOM 554 O O . VAL A 1 95 ? -46.114 -13.092 17.498 1.00 15.62 74 VAL A O 1
ATOM 558 N N . ILE A 1 96 ? -46.437 -10.854 17.592 1.00 14.70 75 ILE A N 1
ATOM 559 C CA . ILE A 1 96 ? -46.929 -10.829 18.974 1.00 14.52 75 ILE A CA 1
ATOM 560 C C . ILE A 1 96 ? -48.435 -11.117 19.021 1.00 14.49 75 ILE A C 1
ATOM 561 O O . ILE A 1 96 ? -49.208 -10.456 18.334 1.00 14.37 75 ILE A O 1
ATOM 566 N N . THR A 1 97 ? -48.834 -12.119 19.807 1.00 14.28 76 THR A N 1
ATOM 567 C CA . THR A 1 97 ? -50.252 -12.493 19.964 1.00 14.74 76 THR A CA 1
ATOM 568 C C . THR A 1 97 ? -50.576 -12.911 21.403 1.00 15.00 76 THR A C 1
ATOM 569 O O . THR A 1 97 ? -49.683 -13.321 22.148 1.00 14.63 76 THR A O 1
ATOM 573 N N . PRO A 1 98 ? -51.860 -12.824 21.803 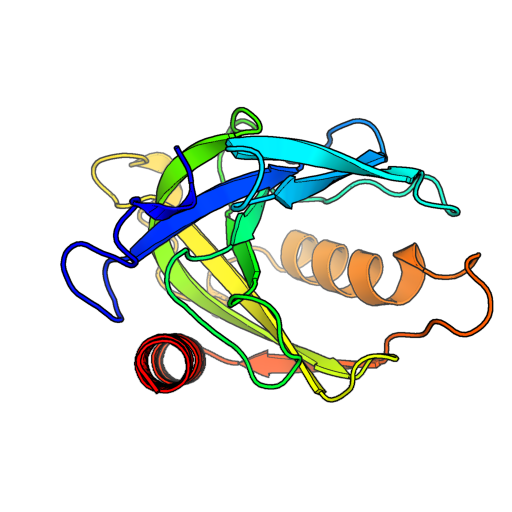1.00 15.36 77 PRO A N 1
ATOM 574 C CA . PRO A 1 98 ? -52.241 -13.257 23.155 1.00 15.67 77 PRO A CA 1
ATOM 575 C C . PRO A 1 98 ? -52.155 -14.766 23.407 1.00 15.37 77 PRO A C 1
ATOM 576 O O . PRO A 1 98 ? -52.022 -15.186 24.569 1.00 15.56 77 PRO A O 1
ATOM 580 N N . PHE A 1 99 ? -52.277 -15.562 22.346 1.00 14.89 78 PHE A N 1
ATOM 581 C CA . PHE A 1 99 ? -52.090 -17.012 22.412 1.00 15.13 78 PHE A CA 1
ATOM 582 C C . PHE A 1 99 ? -51.194 -17.436 21.261 1.00 15.02 78 PHE A C 1
ATOM 583 O O . PHE A 1 99 ? -51.275 -16.844 20.182 1.00 15.37 78 PHE A O 1
ATOM 591 N N . PRO A 1 100 ? -50.355 -18.470 21.461 1.00 14.91 79 PRO A N 1
ATOM 592 C CA . PRO A 1 100 ? -49.488 -18.886 20.356 1.00 14.82 79 PRO A CA 1
ATOM 593 C C . PRO A 1 100 ? -50.280 -19.339 19.125 1.00 14.77 79 PRO A C 1
ATOM 594 O O . PRO A 1 100 ? -51.377 -19.919 19.258 1.00 14.54 79 PRO A O 1
ATOM 598 N N . LEU A 1 101 ? -49.701 -19.097 17.954 1.00 14.21 80 LEU A N 1
ATOM 599 C CA . LEU A 1 101 ? -50.293 -19.487 16.677 1.00 14.59 80 LEU A CA 1
ATOM 600 C C . LEU A 1 101 ? -49.808 -20.859 16.216 1.00 15.22 80 LEU A C 1
ATOM 601 O O . LEU A 1 101 ? -48.720 -21.308 16.571 1.00 15.99 80 LEU A O 1
ATOM 606 N N . LEU A 1 102 ? -50.626 -21.527 15.409 1.00 15.26 81 LEU A N 1
ATOM 607 C CA . LEU A 1 102 ? -50.280 -22.833 14.846 1.00 16.07 81 LEU A CA 1
ATOM 608 C C . LEU A 1 102 ? -49.105 -22.744 13.878 1.00 15.42 81 LEU A C 1
ATOM 609 O O . LEU A 1 102 ? -49.106 -21.913 12.983 1.00 15.15 81 LEU A O 1
ATOM 614 N N . ALA A 1 103 ? -48.130 -23.635 14.031 1.00 15.17 82 ALA A N 1
ATOM 615 C CA . ALA A 1 103 ? -47.068 -23.764 13.041 1.00 15.09 82 ALA A CA 1
ATOM 616 C C . ALA A 1 103 ? -47.672 -24.146 11.687 1.00 14.74 82 ALA A C 1
ATOM 617 O O . ALA A 1 103 ? -48.529 -25.031 11.591 1.00 14.78 82 ALA A O 1
ATOM 619 N N . GLY A 1 104 ? -47.219 -23.444 10.654 1.00 14.70 83 GLY A N 1
ATOM 620 C CA . GLY A 1 104 ? -47.683 -23.633 9.286 1.00 14.77 83 GLY A CA 1
ATOM 621 C C . GLY A 1 104 ? -48.931 -22.854 8.909 1.00 14.68 83 GLY A C 1
ATOM 622 O O . GLY A 1 104 ? -49.388 -22.958 7.769 1.00 15.34 83 GLY A O 1
ATOM 623 N N . SER A 1 105 ? -49.525 -22.130 9.859 1.00 14.48 84 SER A N 1
ATOM 624 C CA . SER A 1 105 ? -50.684 -21.280 9.572 1.00 14.54 84 SER A CA 1
ATOM 625 C C . SER A 1 105 ? -50.219 -19.935 9.027 1.00 14.45 84 SER A C 1
ATOM 626 O O . SER A 1 105 ? -49.046 -19.591 9.139 1.00 15.29 84 SER A O 1
ATOM 629 N N . VAL A 1 106 ? -51.143 -19.194 8.419 1.00 14.21 85 VAL A N 1
ATOM 630 C CA . VAL A 1 106 ? -50.863 -17.883 7.861 1.00 13.99 85 VAL A CA 1
ATOM 631 C C . VAL A 1 106 ? -51.681 -16.829 8.595 1.00 13.98 85 VAL A C 1
ATOM 632 O O . VAL A 1 106 ? -52.881 -17.024 8.841 1.00 14.53 85 VAL A O 1
ATOM 636 N N . VAL A 1 107 ? -51.027 -15.729 8.962 1.00 13.6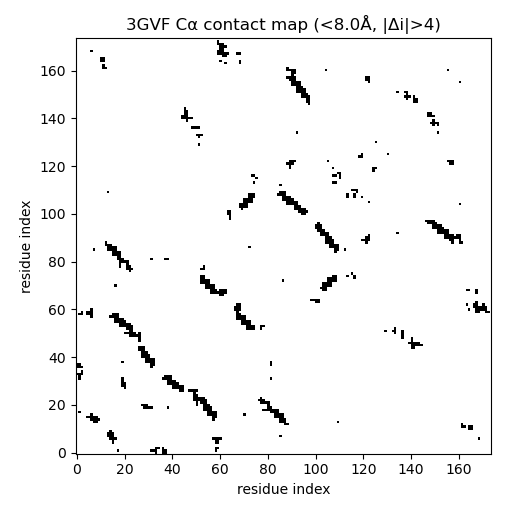8 86 VAL A N 1
ATOM 637 C CA . VAL A 1 107 ? -51.690 -14.615 9.646 1.00 13.78 86 VAL A CA 1
ATOM 638 C C . VAL A 1 107 ? -51.453 -13.289 8.902 1.00 13.76 86 VAL A C 1
ATOM 639 O O . VAL A 1 107 ? -50.325 -12.979 8.487 1.00 14.38 86 VAL A O 1
ATOM 643 N N . ARG A 1 108 ? -52.538 -12.538 8.708 1.00 13.22 87 ARG A N 1
ATOM 644 C CA . ARG A 1 108 ? -52.495 -11.197 8.136 1.00 13.23 87 ARG A CA 1
ATOM 645 C C . ARG A 1 108 ? -51.969 -10.247 9.206 1.00 13.24 87 ARG A C 1
ATOM 646 O O . ARG A 1 108 ? -52.516 -10.221 10.311 1.00 13.09 87 ARG A O 1
ATOM 654 N N . ALA A 1 109 ? -50.918 -9.494 8.889 1.00 12.39 88 ALA A N 1
ATOM 655 C CA . ALA A 1 109 ? -50.169 -8.751 9.907 1.00 12.53 88 ALA A CA 1
ATOM 656 C C . ALA A 1 109 ? -49.798 -7.333 9.482 1.00 12.52 88 ALA A C 1
ATOM 657 O O . ALA A 1 109 ? -49.921 -6.952 8.306 1.00 12.67 88 ALA A O 1
ATOM 659 N N . ARG A 1 110 ? -49.377 -6.555 10.473 1.00 12.91 89 ARG A N 1
ATOM 660 C CA . ARG A 1 110 ? -48.885 -5.192 10.276 1.00 12.86 89 ARG A CA 1
ATOM 661 C C . ARG A 1 110 ? -47.647 -4.982 11.137 1.00 13.19 89 ARG A C 1
ATOM 662 O O . ARG A 1 110 ? -47.478 -5.627 12.184 1.00 13.10 89 ARG A O 1
ATOM 670 N N . ALA A 1 111 ? -46.778 -4.078 10.698 1.00 13.27 90 ALA A N 1
ATOM 671 C CA . ALA A 1 111 ? -45.463 -3.914 11.322 1.00 13.47 90 ALA A CA 1
ATOM 672 C C . ALA A 1 111 ? -45.484 -2.941 12.493 1.00 13.64 90 ALA A C 1
ATOM 673 O O . ALA A 1 111 ? -46.202 -1.931 12.475 1.00 14.27 90 ALA A O 1
ATOM 675 N N . LEU A 1 112 ? -44.660 -3.234 13.497 1.00 13.84 91 LEU A N 1
ATOM 676 C CA . LEU A 1 112 ? -44.402 -2.316 14.607 1.00 13.91 91 LEU A CA 1
ATOM 677 C C . LEU A 1 112 ? -42.990 -1.743 14.542 1.00 13.93 91 LEU A C 1
ATOM 678 O O . LEU A 1 112 ? -42.736 -0.656 15.038 1.00 14.80 91 LEU A O 1
ATOM 683 N N . GLY A 1 113 ? -42.059 -2.498 13.963 1.00 14.05 92 GLY A N 1
ATOM 684 C CA . GLY A 1 113 ? -40.667 -2.091 13.926 1.00 13.42 92 GLY A CA 1
ATOM 685 C C . GLY A 1 113 ? -39.805 -3.291 13.622 1.00 12.93 92 GLY A C 1
ATOM 686 O O . GLY A 1 113 ? -40.272 -4.252 13.004 1.00 13.01 92 GLY A O 1
ATOM 687 N N . MET A 1 114 ? -38.538 -3.224 14.013 1.00 11.16 93 MET A N 1
ATOM 688 C CA . MET A 1 114 ? -37.610 -4.311 13.735 1.00 10.56 93 MET A CA 1
ATOM 689 C C . MET A 1 114 ? -36.417 -4.295 14.674 1.00 9.84 93 MET A C 1
ATOM 690 O O . MET A 1 114 ? -36.043 -3.248 15.217 1.00 9.31 93 MET A O 1
ATOM 695 N N . LEU A 1 115 ? -35.848 -5.478 14.868 1.00 9.40 94 LEU A N 1
ATOM 696 C CA . LEU A 1 115 ? -34.641 -5.639 15.647 1.00 9.34 94 LEU A CA 1
ATOM 697 C C . LEU A 1 115 ? -33.493 -5.786 14.674 1.00 9.28 94 LEU A C 1
ATOM 698 O O . LEU A 1 115 ? -33.489 -6.697 13.853 1.00 8.57 94 LEU A O 1
ATOM 703 N N . LYS A 1 116 ? -32.513 -4.902 14.783 1.00 9.70 95 LYS A N 1
ATOM 704 C CA . LYS A 1 116 ? -31.350 -4.936 13.908 1.00 10.53 95 LYS A CA 1
ATOM 705 C C . LYS A 1 116 ? -30.224 -5.714 14.567 1.00 10.72 95 LYS A C 1
ATOM 706 O O . LYS A 1 116 ? -29.908 -5.486 15.733 1.00 10.27 95 LYS A O 1
ATOM 712 N N . MET A 1 117 ? -29.631 -6.636 13.816 1.00 11.41 96 MET A N 1
ATOM 713 C CA . MET A 1 117 ? -28.532 -7.454 14.315 1.00 12.24 96 MET A CA 1
ATOM 714 C C . MET A 1 117 ? -27.608 -7.883 13.177 1.00 13.03 96 MET A C 1
ATOM 715 O O . MET A 1 117 ? -27.877 -7.630 12.004 1.00 12.87 96 MET A O 1
ATOM 720 N N . THR A 1 118 ? -26.499 -8.507 13.551 1.00 13.87 97 THR A N 1
ATOM 721 C CA . THR A 1 118 ? -25.597 -9.144 12.607 1.00 14.66 97 THR A CA 1
ATOM 722 C C . THR A 1 118 ? -25.332 -10.559 13.109 1.00 14.96 97 THR A C 1
ATOM 723 O O . THR A 1 118 ? -25.258 -10.779 14.321 1.00 15.21 97 THR A O 1
ATOM 727 N N . ASP A 1 119 ? -25.231 -11.518 12.189 1.00 15.35 98 ASP A N 1
ATOM 728 C CA . ASP A 1 119 ? -24.956 -12.914 12.552 1.00 15.53 98 ASP A CA 1
ATOM 729 C C . ASP A 1 119 ? -24.047 -13.581 11.518 1.00 15.67 98 ASP A C 1
ATOM 730 O O . ASP A 1 119 ? -23.493 -12.897 10.661 1.00 15.44 98 ASP A O 1
ATOM 735 N N . GLU A 1 120 ? -23.893 -14.904 11.604 1.00 15.70 99 GLU A N 1
ATOM 736 C CA . GLU A 1 120 ? -22.996 -15.638 10.702 1.00 15.86 99 GLU A CA 1
ATOM 737 C C . GLU A 1 120 ? -23.373 -15.508 9.214 1.00 15.96 99 GLU A C 1
ATOM 738 O O . GLU A 1 120 ? -22.497 -15.525 8.351 1.00 15.92 99 GLU A O 1
ATOM 744 N N . SER A 1 121 ? -24.667 -15.371 8.923 1.00 16.15 100 SER A N 1
ATOM 745 C CA . SER A 1 121 ? -25.143 -15.196 7.544 1.00 16.29 100 SER A CA 1
ATOM 746 C C . SER A 1 121 ? -24.948 -13.766 7.020 1.00 16.35 100 SER A C 1
ATOM 747 O O . SER A 1 121 ? -25.121 -13.515 5.825 1.00 16.42 100 SER A O 1
ATOM 750 N N . GLY A 1 122 ? -24.596 -12.841 7.915 1.00 16.37 101 GLY A N 1
ATOM 751 C CA . GLY A 1 122 ? -24.377 -11.435 7.569 1.00 16.43 101 GLY A CA 1
ATOM 752 C C . GLY A 1 122 ? -25.283 -10.532 8.382 1.00 16.48 101 GLY A C 1
ATOM 753 O O . GLY A 1 122 ? -25.777 -10.926 9.446 1.00 16.41 101 GLY A O 1
ATOM 754 N N . VAL A 1 123 ? -25.504 -9.317 7.888 1.00 16.51 102 VAL A N 1
ATOM 755 C CA . VAL A 1 123 ? -26.478 -8.418 8.501 1.00 16.73 102 VAL A CA 1
ATOM 756 C C . VAL A 1 123 ? -27.838 -9.108 8.486 1.00 16.71 102 VAL A C 1
ATOM 757 O O . VAL A 1 123 ? -28.256 -9.656 7.468 1.00 16.57 102 VAL A O 1
ATOM 761 N N . ASP A 1 124 ? -28.516 -9.110 9.625 1.00 17.24 103 ASP A N 1
ATOM 762 C CA . ASP A 1 124 ? -29.853 -9.666 9.693 1.00 17.48 103 ASP A CA 1
ATOM 763 C C . ASP A 1 124 ? -30.733 -8.707 10.471 1.00 17.65 103 ASP A C 1
ATOM 764 O O . ASP A 1 124 ? -30.279 -8.003 11.370 1.00 18.15 103 ASP A O 1
ATOM 769 N N . ALA A 1 125 ? -31.995 -8.658 10.089 1.00 17.69 104 ALA A N 1
ATOM 770 C CA . ALA A 1 125 ? -32.986 -7.925 10.841 1.00 17.35 104 ALA A CA 1
ATOM 771 C C . ALA A 1 125 ? -34.177 -8.843 11.026 1.00 17.17 104 ALA A C 1
ATOM 772 O O . ALA A 1 125 ? -34.455 -9.687 10.161 1.00 17.68 104 ALA A O 1
ATOM 774 N N . LYS A 1 126 ? -34.852 -8.699 12.164 1.00 16.19 105 LYS A N 1
ATOM 775 C CA . LYS A 1 126 ? -36.099 -9.404 12.434 1.00 15.88 105 LYS A CA 1
ATOM 776 C C . LYS A 1 126 ? -37.197 -8.357 12.564 1.00 15.54 105 LYS A C 1
ATOM 777 O O . LYS A 1 126 ? -37.105 -7.475 13.406 1.00 15.45 105 LYS A O 1
ATOM 783 N N . LEU A 1 127 ? -38.236 -8.437 11.747 1.00 15.18 106 LEU A N 1
ATOM 784 C CA . LEU A 1 127 ? -39.366 -7.527 11.918 1.00 15.36 106 LEU A CA 1
ATOM 785 C C . LEU A 1 127 ? -40.156 -7.915 13.160 1.00 15.41 106 LEU A C 1
ATOM 786 O O . LEU A 1 127 ? -40.153 -9.084 13.560 1.00 15.45 106 LEU A O 1
ATOM 791 N N . VAL A 1 128 ? -40.799 -6.924 13.774 1.00 14.85 107 VAL A N 1
ATOM 792 C CA . VAL A 1 128 ? -41.770 -7.149 14.832 1.00 14.89 107 VAL A CA 1
ATOM 793 C C . VAL A 1 128 ? -43.135 -6.701 14.311 1.00 14.73 107 VAL A C 1
ATOM 794 O O . VAL A 1 128 ? -43.268 -5.599 13.782 1.00 14.25 107 VAL A O 1
ATOM 798 N N . ALA A 1 129 ? -44.137 -7.563 14.474 1.00 14.36 108 ALA A N 1
ATOM 799 C CA . ALA A 1 129 ? -45.459 -7.350 13.897 1.00 14.15 108 ALA A CA 1
ATOM 800 C C . ALA A 1 129 ? -46.538 -7.811 14.870 1.00 14.18 108 ALA A C 1
ATOM 801 O O . ALA A 1 129 ? -46.252 -8.516 15.843 1.00 14.81 108 ALA A O 1
ATOM 803 N N . VAL A 1 130 ? -47.769 -7.395 14.594 1.00 13.99 109 VAL A N 1
ATOM 804 C CA . VAL A 1 130 ? -48.955 -7.933 15.245 1.00 13.77 109 VAL A CA 1
ATOM 805 C C . VAL A 1 130 ? -49.979 -8.227 14.155 1.00 13.54 109 VAL A C 1
ATOM 806 O O . VAL A 1 130 ? -49.839 -7.741 13.022 1.00 13.63 109 VAL A O 1
ATOM 810 N N . PRO A 1 131 ? -51.029 -9.004 14.480 1.00 13.36 110 PRO A N 1
ATOM 811 C CA . PRO A 1 131 ? -52.021 -9.236 13.446 1.00 13.15 110 PRO A CA 1
ATOM 812 C C . PRO A 1 131 ? -52.813 -7.989 13.069 1.00 13.27 110 PRO A C 1
ATOM 813 O O . PRO A 1 131 ? -52.863 -7.003 13.822 1.00 13.22 110 PRO A O 1
ATOM 817 N N . HIS A 1 132 ? -53.427 -8.050 11.896 1.00 13.11 111 HIS A N 1
ATOM 818 C CA . HIS A 1 132 ? -54.425 -7.073 11.478 1.00 13.27 111 HIS A CA 1
ATOM 819 C C . HIS A 1 132 ? -55.430 -6.844 12.608 1.00 13.58 111 HIS A C 1
ATOM 820 O O . HIS A 1 132 ? -55.816 -7.788 13.304 1.00 13.28 111 HIS A O 1
ATOM 827 N N . ASP A 1 133 ? -55.857 -5.599 12.789 1.00 13.95 112 ASP A N 1
ATOM 828 C CA . ASP A 1 133 ? -56.769 -5.252 13.892 1.00 14.58 112 ASP A CA 1
ATOM 829 C C . ASP A 1 133 ? -58.085 -6.039 13.940 1.00 14.47 112 ASP A C 1
ATOM 830 O O . ASP A 1 133 ? -58.635 -6.247 15.024 1.00 14.86 112 ASP A O 1
ATOM 835 N N . LYS A 1 134 ? -58.598 -6.454 12.782 1.00 13.98 113 LYS A N 1
ATOM 836 C CA . LYS A 1 134 ? -59.824 -7.253 12.717 1.00 14.34 113 LYS A CA 1
ATOM 837 C C . LYS A 1 134 ? -59.558 -8.704 13.100 1.00 14.38 113 LYS A C 1
ATOM 838 O O . LYS A 1 134 ? -60.464 -9.401 13.564 1.00 14.80 113 LYS A O 1
ATOM 840 N N . VAL A 1 135 ? -58.329 -9.159 12.896 1.00 14.10 114 VAL A N 1
ATOM 841 C CA . VAL A 1 135 ? -57.931 -10.502 13.310 1.00 14.12 114 VAL A CA 1
ATOM 842 C C . VAL A 1 135 ? -57.682 -10.553 14.823 1.00 14.11 114 VAL A C 1
ATOM 843 O O . VAL A 1 135 ? -58.143 -11.476 15.499 1.00 13.70 114 VAL A O 1
ATOM 847 N N . CYS A 1 136 ? -56.986 -9.543 15.345 1.00 14.15 115 CYS A N 1
ATOM 848 C CA . CYS A 1 136 ? -56.614 -9.498 16.758 1.00 14.69 115 CYS A CA 1
ATOM 849 C C . CYS A 1 136 ? -56.907 -8.127 17.350 1.00 14.69 115 CYS A C 1
ATOM 850 O O . CYS A 1 136 ? -56.040 -7.247 17.370 1.00 14.44 115 CYS A O 1
ATOM 853 N N . PRO A 1 137 ? -58.142 -7.933 17.836 1.00 15.10 116 PRO A N 1
ATOM 854 C CA . PRO A 1 137 ? -58.457 -6.658 18.479 1.00 15.19 116 PRO A CA 1
ATOM 855 C C . PRO A 1 137 ? -57.606 -6.405 19.725 1.00 14.97 116 PRO A C 1
ATOM 856 O O . PRO A 1 137 ? -57.413 -5.250 20.108 1.00 15.10 116 PRO A O 1
ATOM 860 N N . MET A 1 138 ? -57.092 -7.478 20.333 1.00 14.64 117 MET A N 1
ATOM 861 C CA . MET A 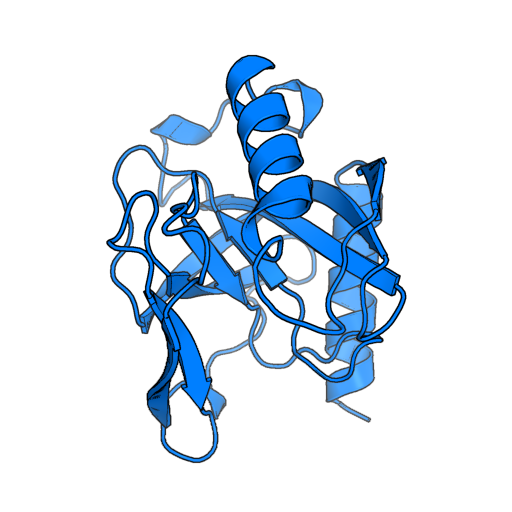1 138 ? -56.302 -7.387 21.560 1.00 14.58 117 MET A CA 1
ATOM 862 C C . MET A 1 138 ? -54.996 -6.611 21.401 1.00 14.79 117 MET A C 1
ATOM 863 O O . MET A 1 138 ? -54.514 -6.007 22.368 1.00 14.64 117 MET A O 1
ATOM 868 N N . THR A 1 139 ? -54.431 -6.630 20.192 1.00 14.34 118 THR A N 1
ATOM 869 C CA . THR A 1 139 ? -53.165 -5.953 19.900 1.00 14.60 118 THR A CA 1
ATOM 870 C C . THR A 1 139 ? -53.355 -4.613 19.177 1.00 14.62 118 THR A C 1
ATOM 871 O O . THR A 1 139 ? -52.376 -3.976 18.789 1.00 14.62 118 THR A O 1
ATOM 875 N N . ALA A 1 140 ? -54.603 -4.169 19.026 1.00 14.74 119 ALA A N 1
ATOM 876 C CA . ALA A 1 140 ? -54.906 -2.959 18.236 1.00 15.43 119 ALA A CA 1
ATOM 877 C C . ALA A 1 140 ? -54.275 -1.689 18.795 1.00 16.10 119 ALA A C 1
ATOM 878 O O . ALA A 1 140 ? -53.970 -0.760 18.039 1.00 16.08 119 ALA A O 1
ATOM 880 N N . ASN A 1 141 ? -54.070 -1.633 20.106 1.00 16.65 120 ASN A N 1
ATOM 881 C CA . ASN A 1 141 ? -53.449 -0.446 20.701 1.00 17.71 120 ASN A CA 1
ATOM 882 C C . ASN A 1 141 ? -51.918 -0.429 20.647 1.00 17.56 120 ASN A C 1
ATOM 883 O O . ASN A 1 141 ? -51.297 0.551 21.071 1.00 17.52 120 ASN A O 1
ATOM 888 N N . LEU A 1 142 ? -51.315 -1.490 20.109 1.00 17.68 121 LEU A N 1
ATOM 889 C CA . LEU A 1 142 ? -49.886 -1.489 19.817 1.00 17.99 121 LEU A CA 1
ATOM 890 C C . LEU A 1 142 ? -49.705 -0.853 18.440 1.00 18.13 121 LEU A C 1
ATOM 891 O O . LEU A 1 142 ? -49.999 -1.473 17.411 1.00 17.89 121 LEU A O 1
ATOM 896 N N . LYS A 1 143 ? -49.250 0.397 18.431 1.00 18.08 122 LYS A N 1
ATOM 897 C CA . LYS A 1 143 ? -49.134 1.177 17.199 1.00 18.71 122 LYS A CA 1
ATOM 898 C C . LYS A 1 143 ? -47.704 1.241 16.666 1.00 18.20 122 LYS A C 1
ATOM 899 O O . LYS A 1 143 ? -47.497 1.498 15.481 1.00 18.39 122 LYS A O 1
ATOM 905 N N . SER A 1 144 ? -46.727 1.049 17.543 1.00 17.33 123 SER A N 1
ATOM 906 C CA . SER A 1 144 ? -45.338 0.959 17.128 1.00 17.51 123 SER A CA 1
ATOM 907 C C . SER A 1 144 ? -44.543 0.175 18.149 1.00 17.28 123 SER A C 1
ATOM 908 O O . SER A 1 144 ? -45.071 -0.221 19.186 1.00 16.95 123 SER A O 1
ATOM 911 N N . ILE A 1 145 ? -43.267 -0.036 17.852 1.00 17.58 124 ILE A N 1
ATOM 912 C CA . ILE A 1 145 ? -42.380 -0.786 18.733 1.00 18.03 124 ILE A CA 1
ATOM 913 C C . ILE A 1 145 ? -42.244 -0.115 20.116 1.00 18.38 124 ILE A C 1
ATOM 914 O O . ILE A 1 145 ? -42.017 -0.794 21.117 1.00 18.29 124 ILE A O 1
ATOM 919 N N . ASP A 1 146 ? -42.430 1.202 20.178 1.00 18.77 125 ASP A N 1
ATOM 920 C CA . ASP A 1 146 ? -42.403 1.928 21.464 1.00 19.52 125 ASP A CA 1
ATOM 921 C C . ASP A 1 146 ? -43.538 1.523 22.420 1.00 19.55 125 ASP A C 1
ATOM 922 O O . ASP A 1 146 ? -43.412 1.700 23.634 1.00 19.71 125 ASP A O 1
ATOM 927 N N . ASP A 1 147 ? -44.632 0.987 21.879 1.00 18.89 126 ASP A N 1
ATOM 928 C CA . ASP A 1 147 ? -45.773 0.554 22.692 1.00 18.79 126 ASP A CA 1
ATOM 929 C C . ASP A 1 147 ? -45.599 -0.845 23.271 1.00 18.75 126 ASP A C 1
ATOM 930 O O . ASP A 1 147 ? -46.314 -1.220 24.196 1.00 18.88 126 ASP A O 1
ATOM 935 N N . VAL A 1 148 ? -44.677 -1.623 22.716 1.00 18.57 127 VAL A N 1
ATOM 936 C CA . VAL A 1 148 ? -44.421 -2.979 23.220 1.00 18.85 127 VAL A CA 1
ATOM 937 C C . VAL A 1 148 ? -43.772 -2.828 24.595 1.00 19.18 127 VAL A C 1
ATOM 938 O O . VAL A 1 148 ? -42.866 -2.020 24.754 1.00 18.90 127 VAL A O 1
ATOM 942 N N . PRO A 1 149 ? -44.255 -3.582 25.602 1.00 19.62 128 PRO A N 1
ATOM 943 C CA . PRO A 1 149 ? -43.657 -3.524 26.933 1.00 19.66 128 PRO A CA 1
ATOM 944 C C . PRO A 1 149 ? -42.145 -3.748 26.920 1.00 19.21 128 PRO A C 1
ATOM 945 O O . PRO A 1 149 ? -41.640 -4.598 26.172 1.00 18.42 128 PRO A O 1
ATOM 949 N N . ALA A 1 150 ? -41.444 -2.985 27.753 1.00 18.61 129 ALA A N 1
ATOM 950 C CA . ALA A 1 150 ? -39.994 -3.070 27.850 1.00 18.62 129 ALA A CA 1
ATOM 951 C C . ALA A 1 150 ? -39.517 -4.480 28.178 1.00 18.42 129 ALA A C 1
ATOM 952 O O . ALA A 1 150 ? -38.528 -4.944 27.610 1.00 18.18 129 ALA A O 1
ATOM 954 N N . TYR A 1 151 ? -40.217 -5.166 29.080 1.00 18.53 130 TYR A N 1
ATOM 955 C CA . TYR A 1 151 ? -39.795 -6.513 29.482 1.00 18.84 130 TYR A CA 1
ATOM 956 C C . TYR A 1 151 ? -39.769 -7.468 28.290 1.00 18.50 130 TYR A C 1
ATOM 957 O O . TYR A 1 151 ? -38.879 -8.312 28.192 1.00 18.31 130 TYR A O 1
ATOM 966 N N . LEU A 1 152 ? -40.740 -7.333 27.386 1.00 18.32 131 LEU A N 1
ATOM 967 C CA . LEU A 1 152 ? -40.839 -8.235 26.240 1.00 18.58 131 LEU A CA 1
ATOM 968 C C . LEU A 1 152 ? -39.765 -7.918 25.197 1.00 18.65 131 LEU A C 1
ATOM 969 O O . LEU A 1 152 ? -39.150 -8.830 24.629 1.00 18.25 131 LEU A O 1
ATOM 974 N N . LYS A 1 153 ? -39.536 -6.632 24.943 1.00 18.89 132 LYS A N 1
ATOM 975 C CA . LYS A 1 153 ? -38.432 -6.230 24.070 1.00 19.22 132 LYS A CA 1
ATOM 976 C C . LYS A 1 153 ? -37.100 -6.749 24.621 1.00 18.93 132 LYS A C 1
ATOM 977 O O . LYS A 1 153 ? -36.282 -7.269 23.863 1.00 18.97 132 LYS A O 1
ATOM 983 N N . ASP A 1 154 ? -36.900 -6.640 25.933 1.00 18.87 133 ASP A N 1
ATOM 984 C CA . ASP A 1 154 ? -35.657 -7.114 26.561 1.00 19.15 133 ASP A CA 1
ATOM 985 C C . ASP A 1 154 ? -35.504 -8.637 26.428 1.00 18.96 133 ASP A C 1
ATOM 986 O O . ASP A 1 154 ? -34.396 -9.137 26.192 1.00 18.44 133 ASP A O 1
ATOM 991 N N . GLN A 1 155 ? -36.610 -9.362 26.588 1.00 18.77 134 GLN A N 1
ATOM 992 C CA . GLN A 1 155 ? -36.607 -10.823 26.420 1.00 19.29 134 GLN A CA 1
ATOM 993 C C . GLN A 1 155 ? -36.278 -11.235 24.994 1.00 19.04 134 GLN A C 1
ATOM 994 O O . GLN A 1 155 ? -35.532 -12.193 24.784 1.00 18.89 134 GLN A O 1
ATOM 1000 N N . ILE A 1 156 ? -36.840 -10.526 24.013 1.00 18.99 135 ILE A N 1
ATOM 1001 C CA . ILE A 1 156 ? -36.539 -10.788 22.598 1.00 19.17 135 ILE A CA 1
ATOM 1002 C C . ILE A 1 156 ? -35.062 -10.529 22.276 1.00 18.98 135 ILE A C 1
ATOM 1003 O O . ILE A 1 156 ? -34.409 -11.340 21.604 1.00 18.82 135 ILE A O 1
ATOM 1008 N N . LYS A 1 157 ? -34.529 -9.410 22.757 1.00 19.10 136 LYS A N 1
ATOM 1009 C CA . LYS A 1 157 ? -33.114 -9.102 22.551 1.00 19.48 136 LYS A CA 1
ATOM 1010 C C . LYS A 1 157 ? -32.226 -10.165 23.197 1.00 18.90 136 LYS A C 1
ATOM 1011 O O . LYS A 1 157 ? -31.275 -10.648 22.579 1.00 18.57 136 LYS A O 1
ATOM 1017 N N . HIS A 1 158 ? -32.554 -10.543 24.433 1.00 18.10 137 HIS A N 1
ATOM 1018 C CA . HIS A 1 158 ? -31.782 -11.555 25.155 1.00 17.80 137 HIS A CA 1
ATOM 1019 C C . HIS A 1 158 ? -31.803 -12.880 24.413 1.00 17.39 137 HIS A C 1
ATOM 1020 O O . HIS A 1 158 ? -30.774 -13.555 24.293 1.00 17.59 137 HIS A O 1
ATOM 1027 N N . PHE A 1 159 ? -32.981 -13.252 23.924 1.00 16.94 138 PHE A N 1
ATOM 1028 C CA . PHE A 1 159 ? -33.130 -14.490 23.179 1.00 16.62 138 PHE A CA 1
ATOM 1029 C C . PHE A 1 159 ? -32.184 -14.531 21.983 1.00 16.72 138 PHE A C 1
ATOM 1030 O O . PHE A 1 159 ? -31.433 -15.493 21.821 1.00 16.45 138 PHE A O 1
ATOM 1038 N N . PHE A 1 160 ? -32.217 -13.502 21.143 1.00 16.52 139 PHE A N 1
ATOM 1039 C CA . PHE A 1 160 ? -31.355 -13.501 19.960 1.00 16.77 139 PHE A CA 1
ATOM 1040 C C . PHE A 1 160 ? -29.863 -13.428 20.293 1.00 17.04 139 PHE A C 1
ATOM 1041 O O . PHE A 1 160 ? -29.049 -14.023 19.593 1.00 17.56 139 PHE A O 1
ATOM 1049 N N . GLU A 1 161 ? -29.512 -12.752 21.384 1.00 17.44 140 GLU A N 1
ATOM 1050 C CA . GLU A 1 161 ? -28.116 -12.687 21.815 1.00 17.95 140 GLU A CA 1
ATOM 1051 C C . GLU A 1 161 ? -27.569 -14.013 22.330 1.00 17.73 140 GLU A C 1
ATOM 1052 O O . GLU A 1 161 ? -26.356 -14.242 22.274 1.00 17.66 140 GLU A O 1
ATOM 1058 N N . GLN A 1 162 ? -28.447 -14.866 22.850 1.00 17.09 141 GLN A N 1
ATOM 1059 C CA . GLN A 1 162 ? -28.019 -16.060 23.584 1.00 17.00 141 GLN A CA 1
ATOM 1060 C C . GLN A 1 162 ? -28.411 -17.411 22.989 1.00 16.96 141 GLN A C 1
ATOM 1061 O O . GLN A 1 162 ? -27.787 -18.428 23.337 1.00 17.38 141 GLN A O 1
ATOM 1067 N N . TYR A 1 163 ? -29.434 -17.464 22.130 1.00 16.84 142 TYR A N 1
ATOM 1068 C CA . TYR A 1 163 ? -29.982 -18.773 21.727 1.00 16.76 142 TYR A CA 1
ATOM 1069 C C . TYR A 1 163 ? -29.009 -19.656 20.957 1.00 16.88 142 TYR A C 1
ATOM 1070 O O . TYR A 1 163 ? -29.131 -20.883 21.016 1.00 16.90 142 TYR A O 1
ATOM 1079 N N . LYS A 1 164 ? -28.053 -19.039 20.259 1.00 16.80 143 LYS A N 1
ATOM 1080 C CA . LYS A 1 164 ? -27.049 -19.781 19.488 1.00 16.99 143 LYS A CA 1
ATOM 1081 C C . LYS A 1 164 ? -25.743 -20.005 20.247 1.00 16.80 143 LYS A C 1
ATOM 1082 O O . LYS A 1 164 ? -24.743 -20.413 19.642 1.00 16.85 143 LYS A O 1
ATOM 1088 N N . ALA A 1 165 ? -25.748 -19.777 21.561 1.00 16.68 144 ALA A N 1
ATOM 1089 C CA . ALA A 1 165 ? -24.519 -19.817 22.367 1.00 16.99 144 ALA A CA 1
ATOM 1090 C C . ALA A 1 165 ? -23.809 -21.172 22.358 1.00 17.02 144 ALA A C 1
ATOM 1091 O O . ALA A 1 165 ? -22.600 -21.228 22.605 1.00 17.06 144 ALA A O 1
ATOM 1093 N N . LEU A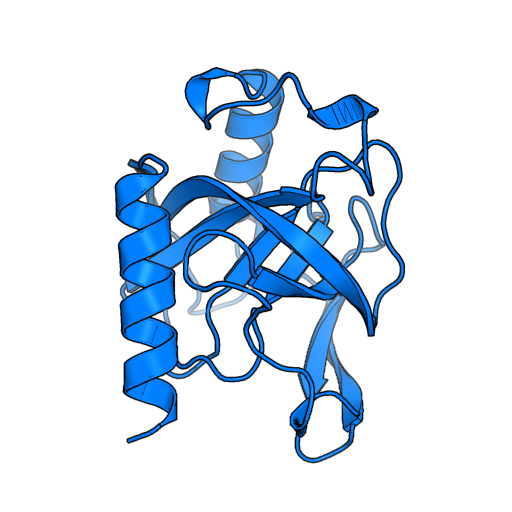 1 166 ? -24.551 -22.245 22.090 1.00 16.59 145 LEU A N 1
ATOM 1094 C CA . LEU A 1 166 ? -24.001 -23.604 22.090 1.00 17.24 145 LEU A CA 1
ATOM 1095 C C . LEU A 1 166 ? -23.925 -24.213 20.682 1.00 18.11 145 LEU A C 1
ATOM 1096 O O . LEU A 1 166 ? -23.815 -25.436 20.531 1.00 18.69 145 LEU A O 1
ATOM 1101 N N . GLU A 1 167 ? -23.956 -23.366 19.655 1.00 18.62 146 GLU A N 1
ATOM 1102 C CA . GLU A 1 167 ? -23.742 -23.823 18.283 1.00 19.48 146 GLU A CA 1
ATOM 1103 C C . GLU A 1 167 ? -22.456 -23.218 17.736 1.00 19.65 146 GLU A C 1
ATOM 1104 O O . GLU A 1 167 ? -22.349 -22.003 17.576 1.00 19.35 146 GLU A O 1
ATOM 1110 N N . LYS A 1 168 ? -21.476 -24.080 17.469 1.00 20.22 147 LYS A N 1
ATOM 1111 C CA . LYS A 1 168 ? -20.143 -23.644 17.066 1.00 20.71 147 LYS A CA 1
ATOM 1112 C C . LYS A 1 168 ? -20.192 -22.864 15.761 1.00 21.28 147 LYS A C 1
ATOM 1113 O O . LYS A 1 168 ? -20.898 -23.247 14.827 1.00 21.27 147 LYS A O 1
ATOM 1115 N N . GLY A 1 169 ? -19.455 -21.757 15.716 1.00 22.03 148 GLY A N 1
ATOM 1116 C CA . GLY A 1 169 ? -19.332 -20.953 14.504 1.00 22.75 148 GLY A CA 1
ATOM 1117 C C . GLY A 1 169 ? -20.503 -20.026 14.236 1.00 23.32 148 GLY A C 1
ATOM 1118 O O . GLY A 1 169 ? -20.565 -19.398 13.181 1.00 23.49 148 GLY A O 1
ATOM 1119 N N . LYS A 1 170 ? -21.431 -19.938 15.185 1.00 23.92 149 LYS A N 1
ATOM 1120 C CA . LYS A 1 170 ? -22.582 -19.054 15.057 1.00 24.56 149 LYS A CA 1
ATOM 1121 C C . LYS A 1 170 ? -22.554 -18.043 16.192 1.00 24.67 149 LYS A C 1
ATOM 1122 O O . LYS A 1 170 ? -22.096 -18.341 17.291 1.00 24.96 149 LYS A O 1
ATOM 1128 N N . TRP A 1 171 ? -23.027 -16.837 15.906 1.00 24.69 150 TRP A N 1
ATOM 1129 C CA . TRP A 1 171 ? -22.949 -15.728 16.848 1.00 24.66 150 TRP A CA 1
ATOM 1130 C C . TRP A 1 171 ? -23.963 -14.669 16.440 1.00 24.53 150 TRP A C 1
ATOM 1131 O O . TRP A 1 171 ? -24.388 -14.635 15.285 1.00 24.51 150 TRP A O 1
ATOM 1142 N N . VAL A 1 172 ? -24.355 -13.823 17.391 1.00 24.32 151 VAL A N 1
ATOM 1143 C CA . VAL A 1 172 ? -25.297 -12.738 17.125 1.00 24.09 151 VAL A CA 1
ATOM 1144 C C . VAL A 1 172 ? -24.965 -11.497 17.944 1.00 24.25 151 VAL A C 1
ATOM 1145 O O . VAL A 1 172 ? -24.895 -11.565 19.173 1.00 24.69 151 VAL A O 1
ATOM 1149 N N . LYS A 1 173 ? -24.787 -10.369 17.259 1.00 24.12 152 LYS A N 1
ATOM 1150 C CA . LYS A 1 173 ? -24.651 -9.072 17.912 1.00 23.95 152 LYS A CA 1
ATOM 1151 C C . LYS A 1 173 ? -25.873 -8.206 17.597 1.00 23.71 152 LYS A C 1
ATOM 1152 O O . LYS A 1 173 ? -26.111 -7.874 16.437 1.00 23.88 152 LYS A O 1
ATOM 1154 N N . VAL A 1 174 ? -26.634 -7.849 18.631 1.00 23.41 153 VAL A N 1
ATOM 1155 C CA . VAL A 1 174 ? -27.799 -6.970 18.491 1.00 23.43 153 VAL A CA 1
ATOM 1156 C C . VAL A 1 174 ? -27.366 -5.506 18.482 1.00 23.04 153 VAL A C 1
ATOM 1157 O O . VAL A 1 174 ? -26.636 -5.062 19.374 1.00 23.04 153 VAL A O 1
ATOM 1161 N N . GLU A 1 175 ? -27.827 -4.765 17.476 1.00 22.47 154 GLU A N 1
ATOM 1162 C CA . GLU A 1 175 ? -27.439 -3.368 17.291 1.00 22.42 154 GLU A CA 1
ATOM 1163 C C . GLU A 1 175 ? -28.454 -2.412 17.906 1.00 21.60 154 GLU A C 1
ATOM 1164 O O . GLU A 1 175 ? -28.077 -1.412 18.512 1.00 22.01 154 GLU A O 1
ATOM 1170 N N . GLY A 1 176 ? -29.738 -2.714 17.739 1.00 20.75 155 GLY A N 1
ATOM 1171 C CA . GLY A 1 176 ? -30.794 -1.886 18.314 1.00 20.00 155 GLY A CA 1
ATOM 1172 C C . GLY A 1 176 ? -32.134 -2.055 17.628 1.00 19.14 155 GLY A C 1
ATOM 1173 O O . GLY A 1 176 ? -32.277 -2.855 16.710 1.00 19.32 155 GLY A O 1
ATOM 1174 N N . TRP A 1 177 ? -33.113 -1.288 18.088 1.00 18.25 156 TRP A N 1
ATOM 1175 C CA . TRP A 1 177 ? -34.453 -1.306 17.519 1.00 17.66 156 TRP A CA 1
ATOM 1176 C C . TRP A 1 177 ? -34.596 -0.205 16.470 1.00 17.52 156 TRP A C 1
ATOM 1177 O O . TRP A 1 177 ? -33.963 0.844 16.573 1.00 17.24 156 TRP A O 1
ATOM 1188 N N . ASP A 1 178 ? -35.430 -0.456 15.468 1.00 17.30 157 ASP A N 1
ATOM 1189 C CA . ASP A 1 178 ? -35.858 0.587 14.537 1.00 17.26 157 ASP A CA 1
ATOM 1190 C C . ASP A 1 178 ? -37.373 0.494 14.380 1.00 16.78 157 ASP A C 1
ATOM 1191 O O . ASP A 1 178 ? -38.001 -0.467 14.843 1.00 16.21 157 ASP A O 1
ATOM 1196 N N . GLY A 1 179 ? -37.948 1.494 13.720 1.00 16.22 158 GLY A N 1
ATOM 1197 C CA . GLY A 1 179 ? -39.391 1.673 13.676 1.00 15.98 158 GLY A CA 1
ATOM 1198 C C . GLY A 1 179 ? -40.074 1.157 12.430 1.00 15.76 158 GLY A C 1
ATOM 1199 O O . GLY A 1 179 ? -39.503 0.398 11.642 1.00 14.90 158 GLY A O 1
ATOM 1200 N N . ILE A 1 180 ? -41.319 1.588 12.260 1.00 16.07 159 ILE A N 1
ATOM 1201 C CA . ILE A 1 180 ? -42.197 1.063 11.216 1.00 16.50 159 ILE A CA 1
ATOM 1202 C C . ILE A 1 180 ? -41.665 1.366 9.811 1.00 16.59 159 ILE A C 1
ATOM 1203 O O . ILE A 1 180 ? -41.752 0.527 8.910 1.00 16.22 159 ILE A O 1
ATOM 1208 N N . ASP A 1 181 ? -41.107 2.560 9.627 1.00 17.06 160 ASP A N 1
ATOM 1209 C CA . ASP A 1 181 ? -40.553 2.946 8.326 1.00 17.10 160 ASP A CA 1
ATOM 1210 C C . ASP A 1 181 ? -39.442 1.998 7.878 1.00 16.90 160 ASP A C 1
ATOM 1211 O O . ASP A 1 181 ? -39.405 1.592 6.715 1.00 17.06 160 ASP A O 1
ATOM 1216 N N . ALA A 1 182 ? -38.547 1.647 8.802 1.00 16.50 161 ALA A N 1
ATOM 1217 C CA . ALA A 1 182 ? -37.465 0.708 8.514 1.00 16.18 161 ALA A CA 1
ATOM 1218 C C . ALA A 1 182 ? -38.029 -0.658 8.129 1.00 15.90 161 ALA A C 1
ATOM 1219 O O . ALA A 1 182 ? -37.531 -1.304 7.201 1.00 15.89 161 ALA A O 1
ATOM 1221 N N . ALA A 1 183 ? -39.076 -1.090 8.832 1.00 15.60 162 ALA A N 1
ATOM 1222 C CA . ALA A 1 183 ? -39.711 -2.371 8.538 1.00 15.63 162 ALA A CA 1
ATOM 1223 C C . ALA A 1 183 ? -40.318 -2.379 7.140 1.00 15.65 162 ALA A C 1
ATOM 1224 O O . ALA A 1 183 ? -40.153 -3.339 6.385 1.00 15.86 162 ALA A O 1
ATOM 1226 N N . HIS A 1 184 ? -40.993 -1.293 6.784 1.00 15.51 163 HIS A N 1
ATOM 1227 C CA . HIS A 1 184 ? -41.583 -1.176 5.458 1.00 15.56 163 HIS A CA 1
ATOM 1228 C C . HIS A 1 184 ? -40.530 -1.213 4.349 1.00 15.80 163 HIS A C 1
ATOM 1229 O O . HIS A 1 184 ? -40.753 -1.825 3.310 1.00 15.87 163 HIS A O 1
ATOM 1236 N N . LYS A 1 185 ? -39.379 -0.587 4.575 1.00 15.97 164 LYS A N 1
ATOM 1237 C CA . LYS A 1 185 ? -38.280 -0.660 3.614 1.00 16.54 164 LYS A CA 1
ATOM 1238 C C . LYS A 1 185 ? -37.804 -2.109 3.426 1.00 16.81 164 LYS A C 1
ATOM 1239 O O . LYS A 1 185 ? -37.545 -2.548 2.309 1.00 16.17 164 LYS A O 1
ATOM 1245 N N . GLU A 1 186 ? -37.679 -2.841 4.530 1.00 16.88 165 GLU A N 1
ATOM 1246 C CA . GLU A 1 186 ? -37.257 -4.238 4.473 1.00 17.50 165 GLU A CA 1
ATOM 1247 C C . GLU A 1 186 ? -38.228 -5.060 3.625 1.00 16.84 165 GLU A C 1
ATOM 1248 O O . GLU A 1 186 ? -37.803 -5.886 2.819 1.00 16.37 165 GLU A O 1
ATOM 1254 N N . ILE A 1 187 ? -39.524 -4.814 3.813 1.00 16.39 166 ILE A N 1
ATOM 1255 C CA . ILE A 1 187 ? -40.564 -5.547 3.094 1.00 15.89 166 ILE A CA 1
ATOM 1256 C C . ILE A 1 187 ? -40.556 -5.214 1.602 1.00 16.28 166 ILE A C 1
ATOM 1257 O O . ILE A 1 187 ? -40.556 -6.115 0.764 1.00 16.49 166 ILE A O 1
ATOM 1262 N N . THR A 1 188 ? -40.529 -3.925 1.267 1.00 16.23 167 THR A N 1
ATOM 1263 C CA . THR A 1 188 ? -40.516 -3.512 -0.138 1.00 16.53 167 THR A CA 1
ATOM 1264 C C . THR A 1 188 ? -39.264 -4.041 -0.864 1.00 16.58 167 THR A C 1
ATOM 1265 O O . THR A 1 188 ? -39.360 -4.543 -1.991 1.00 17.00 167 THR A O 1
ATOM 1269 N N . ASP A 1 189 ? -38.104 -3.924 -0.219 1.00 16.65 168 ASP A N 1
ATOM 1270 C CA . ASP A 1 189 ? -36.850 -4.461 -0.763 1.00 16.92 168 ASP A CA 1
ATOM 1271 C C . ASP A 1 189 ? -36.962 -5.973 -0.983 1.00 16.61 168 ASP A C 1
ATOM 1272 O O . ASP A 1 189 ? -36.533 -6.494 -2.013 1.00 16.23 168 ASP A O 1
ATOM 1277 N N . GLY A 1 190 ? -37.532 -6.678 -0.010 1.00 16.40 169 GLY A N 1
ATOM 1278 C CA . GLY A 1 190 ? -37.655 -8.127 -0.092 1.00 16.61 169 GLY A CA 1
ATOM 1279 C C . GLY A 1 190 ? -38.546 -8.591 -1.224 1.00 16.73 169 GLY A C 1
ATOM 1280 O O . GLY A 1 190 ? -38.231 -9.548 -1.922 1.00 16.87 169 GLY A O 1
ATOM 1281 N N . VAL A 1 191 ? -39.661 -7.902 -1.413 1.00 17.55 170 VAL A N 1
ATOM 1282 C CA . VAL A 1 191 ? -40.590 -8.228 -2.491 1.00 17.74 170 VAL A CA 1
ATOM 1283 C C . VAL A 1 191 ? -39.927 -8.017 -3.859 1.00 18.13 170 VAL A C 1
ATOM 1284 O O . VAL A 1 191 ? -40.048 -8.859 -4.754 1.00 18.68 170 VAL A O 1
ATOM 1288 N N . ALA A 1 192 ? -39.220 -6.901 -4.012 1.00 18.03 171 ALA A N 1
ATOM 1289 C CA . ALA A 1 192 ? -38.527 -6.583 -5.255 1.00 18.16 171 ALA A CA 1
ATOM 1290 C C . ALA A 1 192 ? -37.402 -7.572 -5.560 1.00 18.30 171 ALA A C 1
ATOM 1291 O O . ALA A 1 192 ? -37.239 -7.997 -6.704 1.00 18.26 171 ALA A O 1
ATOM 1293 N N . ASN A 1 193 ? -36.623 -7.927 -4.540 1.00 18.19 172 ASN A N 1
ATOM 1294 C CA . ASN A 1 193 ? -35.508 -8.859 -4.713 1.00 18.60 172 ASN A CA 1
ATOM 1295 C C . ASN A 1 193 ? -35.992 -10.230 -5.181 1.00 18.36 172 ASN A C 1
ATOM 1296 O O . ASN A 1 193 ? -35.333 -10.892 -5.985 1.00 17.78 172 ASN A O 1
ATOM 1301 N N . PHE A 1 194 ? -37.148 -10.647 -4.669 1.00 18.42 173 PHE A N 1
ATOM 1302 C CA . PHE A 1 194 ? -37.710 -11.958 -4.984 1.00 18.95 173 PHE A CA 1
ATOM 1303 C C . PHE A 1 194 ? -38.084 -12.074 -6.457 1.00 19.60 173 PHE A C 1
ATOM 1304 O O . PHE A 1 194 ? -37.869 -13.118 -7.082 1.00 19.52 173 PHE A O 1
ATOM 1312 N N . LYS A 1 195 ? -38.627 -10.992 -7.007 1.00 20.17 174 LYS A N 1
ATOM 1313 C CA . LYS A 1 195 ? -39.141 -10.989 -8.380 1.00 21.16 174 LYS A CA 1
ATOM 1314 C C . LYS A 1 195 ? -38.039 -10.798 -9.429 1.00 21.70 174 LYS A C 1
ATOM 1315 O O . LYS A 1 195 ? -38.327 -10.767 -10.627 1.00 22.05 174 LYS A O 1
ATOM 1321 N N . LYS A 1 196 ? -36.792 -10.667 -8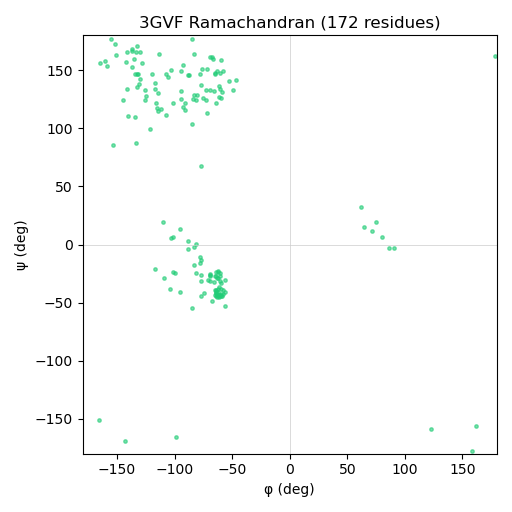.970 1.00 22.42 175 LYS A N 1
ATOM 1322 C CA . LYS A 1 196 ? -35.596 -10.642 -9.822 1.00 23.10 175 LYS A CA 1
ATOM 1323 C C . LYS A 1 196 ? -35.009 -9.238 -9.888 1.00 23.58 175 LYS A C 1
ATOM 1324 O O . LYS A 1 196 ? -34.485 -8.735 -8.892 1.00 24.21 175 LYS A O 1
#